Protein AF-A0A8I2FYC9-F1 (afdb_monomer)

Structure (mmCIF, N/CA/C/O backbone):
data_AF-A0A8I2FYC9-F1
#
_entry.id   AF-A0A8I2FYC9-F1
#
loop_
_atom_site.group_PDB
_atom_site.id
_atom_site.type_symbol
_atom_site.label_atom_id
_atom_site.label_alt_id
_atom_site.label_comp_id
_atom_site.label_asym_id
_atom_site.label_entity_id
_atom_site.label_seq_id
_atom_site.pdbx_PDB_ins_code
_atom_site.Cartn_x
_atom_site.Cartn_y
_atom_site.Cartn_z
_atom_site.occupancy
_atom_site.B_iso_or_equiv
_atom_site.auth_seq_id
_atom_site.auth_comp_id
_atom_site.auth_asym_id
_atom_site.auth_atom_id
_atom_site.pdbx_PDB_model_num
ATOM 1 N N . MET A 1 1 ? 3.397 -16.755 -12.181 1.00 53.16 1 MET A N 1
ATOM 2 C CA . MET A 1 1 ? 4.796 -16.885 -11.722 1.00 53.16 1 MET A CA 1
ATOM 3 C C . MET A 1 1 ? 5.457 -17.919 -12.612 1.00 53.16 1 MET A C 1
ATOM 5 O O . MET A 1 1 ? 4.950 -19.026 -12.673 1.00 53.16 1 MET A O 1
ATOM 9 N N . ASN A 1 2 ? 6.504 -17.558 -13.350 1.00 61.66 2 ASN A N 1
ATOM 10 C CA . ASN A 1 2 ? 7.176 -18.469 -14.285 1.00 61.66 2 ASN A CA 1
ATOM 11 C C . ASN A 1 2 ? 8.218 -19.320 -13.543 1.00 61.66 2 ASN A C 1
ATOM 13 O O . ASN A 1 2 ? 9.393 -19.040 -13.735 1.00 61.66 2 ASN A O 1
ATOM 17 N N . ASP A 1 3 ? 7.817 -20.225 -12.635 1.00 79.69 3 ASP A N 1
ATOM 18 C CA . ASP A 1 3 ? 8.642 -21.224 -11.897 1.00 79.69 3 ASP A CA 1
ATOM 19 C C . ASP A 1 3 ? 10.054 -20.796 -11.424 1.00 79.69 3 ASP A C 1
ATOM 21 O O . ASP A 1 3 ? 10.926 -21.612 -11.125 1.00 79.69 3 ASP A O 1
ATOM 25 N N . ARG A 1 4 ? 10.308 -19.490 -11.340 1.00 84.69 4 ARG A N 1
ATOM 26 C CA . ARG A 1 4 ? 11.622 -18.917 -11.090 1.00 84.69 4 ARG A CA 1
ATOM 27 C C . ARG A 1 4 ? 11.822 -18.840 -9.580 1.00 84.69 4 ARG A C 1
ATOM 29 O O . ARG A 1 4 ? 10.954 -18.301 -8.891 1.00 84.69 4 ARG A O 1
ATOM 36 N N . PRO A 1 5 ? 12.970 -19.298 -9.052 1.00 89.75 5 PRO A N 1
ATOM 37 C CA . PRO A 1 5 ? 13.298 -19.119 -7.645 1.00 89.75 5 PRO A CA 1
ATOM 38 C C . PRO A 1 5 ? 13.231 -17.643 -7.229 1.00 89.75 5 PRO A C 1
ATOM 40 O O . PRO A 1 5 ? 13.804 -16.786 -7.903 1.00 89.75 5 PRO A O 1
ATOM 43 N N . VAL A 1 6 ? 12.608 -17.355 -6.078 1.00 89.25 6 VAL A N 1
ATOM 44 C CA . VAL A 1 6 ? 12.464 -15.991 -5.524 1.00 89.25 6 VAL A CA 1
ATOM 45 C C . VAL A 1 6 ? 13.779 -15.192 -5.507 1.00 89.25 6 VAL A C 1
ATOM 47 O O . VAL A 1 6 ? 13.740 -14.008 -5.848 1.00 89.25 6 VAL A O 1
ATOM 50 N N . PRO A 1 7 ? 14.958 -15.770 -5.188 1.00 92.06 7 PRO A N 1
ATOM 51 C CA . PRO A 1 7 ? 16.224 -15.033 -5.238 1.00 92.06 7 PRO A CA 1
ATOM 52 C C . PRO A 1 7 ? 16.562 -14.430 -6.609 1.00 92.06 7 PRO A C 1
ATOM 54 O O . PRO A 1 7 ? 17.228 -13.395 -6.663 1.00 92.06 7 PRO A O 1
ATOM 57 N N . LEU A 1 8 ? 16.075 -15.028 -7.699 1.00 94.50 8 LEU A N 1
ATOM 58 C CA . LEU A 1 8 ? 16.301 -14.584 -9.078 1.00 94.50 8 LEU A CA 1
ATOM 59 C C . LEU A 1 8 ? 15.214 -13.627 -9.591 1.00 94.50 8 LEU A C 1
ATOM 61 O O . LEU A 1 8 ? 15.304 -13.141 -10.717 1.00 94.50 8 LEU A 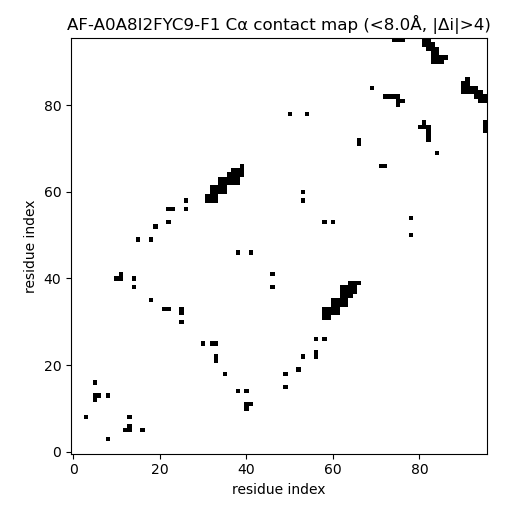O 1
ATOM 65 N N . CYS A 1 9 ? 14.178 -13.364 -8.796 1.00 92.88 9 CYS A N 1
ATOM 66 C CA . CYS A 1 9 ? 13.131 -12.416 -9.147 1.00 92.88 9 CYS A CA 1
ATOM 67 C C . CYS A 1 9 ? 13.608 -10.960 -9.003 1.00 92.88 9 CYS A C 1
ATOM 69 O O . CYS A 1 9 ? 14.530 -10.644 -8.237 1.00 92.88 9 CYS A O 1
ATOM 71 N N . SER A 1 10 ? 12.950 -10.065 -9.736 1.00 93.12 10 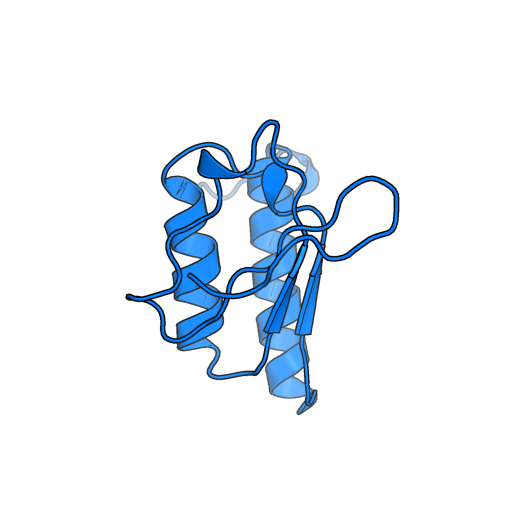SER A N 1
ATOM 72 C CA . SER A 1 10 ? 13.108 -8.617 -9.605 1.00 93.12 10 SER A CA 1
ATOM 73 C C . SER A 1 10 ? 12.728 -8.135 -8.202 1.00 93.12 10 SER A C 1
ATOM 75 O O . SER A 1 10 ? 12.106 -8.848 -7.410 1.00 93.12 10 SER A O 1
ATOM 77 N N . ALA A 1 11 ? 13.099 -6.898 -7.880 1.00 94.31 11 ALA A N 1
ATOM 78 C CA . ALA A 1 11 ? 12.795 -6.310 -6.582 1.00 94.31 11 ALA A CA 1
ATOM 79 C C . ALA A 1 11 ? 11.270 -6.180 -6.349 1.00 94.31 11 ALA A C 1
ATOM 81 O O . ALA A 1 11 ? 10.794 -6.539 -5.273 1.00 94.31 11 ALA A O 1
ATOM 82 N N . SER A 1 12 ? 10.507 -5.784 -7.381 1.00 93.56 12 SER A N 1
ATOM 83 C CA . SER A 1 12 ? 9.032 -5.743 -7.356 1.00 93.56 12 SER A CA 1
ATOM 84 C C . SER A 1 12 ? 8.431 -7.133 -7.114 1.00 93.56 12 SER A C 1
ATOM 86 O O . SER A 1 12 ? 7.626 -7.309 -6.203 1.00 93.56 12 SER A O 1
ATOM 88 N N . GLU A 1 13 ? 8.873 -8.159 -7.846 1.00 92.62 13 GLU A N 1
ATOM 89 C CA . GLU A 1 13 ? 8.371 -9.531 -7.665 1.00 92.62 13 GLU A CA 1
ATOM 90 C C . GLU A 1 13 ? 8.691 -10.090 -6.269 1.00 92.62 13 GLU A C 1
ATOM 92 O O . GLU A 1 13 ? 7.839 -10.717 -5.638 1.00 92.62 13 GLU A O 1
ATOM 97 N N . LYS A 1 14 ? 9.905 -9.845 -5.755 1.00 94.62 14 LYS A N 1
ATOM 98 C CA . LYS A 1 14 ? 10.295 -10.232 -4.388 1.00 94.62 14 LYS A CA 1
ATOM 99 C C . LYS A 1 14 ? 9.418 -9.549 -3.345 1.00 94.62 14 LYS A C 1
ATOM 101 O O . LYS A 1 14 ? 9.006 -10.191 -2.380 1.00 94.62 14 LYS A O 1
ATOM 106 N N . PHE A 1 15 ? 9.128 -8.265 -3.535 1.00 95.44 15 PHE A N 1
ATOM 107 C CA . PHE A 1 15 ? 8.223 -7.526 -2.667 1.00 95.44 15 PHE A CA 1
ATOM 108 C C . PHE A 1 15 ? 6.807 -8.103 -2.706 1.00 95.44 15 PHE A C 1
ATOM 110 O O . PHE A 1 15 ? 6.241 -8.382 -1.654 1.00 95.44 15 PHE A O 1
ATOM 117 N N . GLN A 1 16 ? 6.256 -8.351 -3.896 1.00 93.31 16 GLN A N 1
ATOM 118 C CA . GLN A 1 16 ? 4.917 -8.925 -4.042 1.00 93.31 16 GLN A CA 1
ATOM 119 C C . GLN A 1 16 ? 4.823 -10.306 -3.376 1.00 93.31 16 GLN A C 1
ATOM 121 O O . GLN A 1 16 ? 3.872 -10.566 -2.642 1.00 93.31 16 GLN A O 1
ATOM 126 N N . ALA A 1 17 ? 5.837 -11.162 -3.546 1.00 93.25 17 ALA A N 1
ATOM 127 C CA . ALA A 1 17 ? 5.905 -12.454 -2.863 1.00 93.25 17 ALA A CA 1
ATOM 128 C C . ALA A 1 17 ? 5.905 -12.297 -1.330 1.00 93.25 17 ALA A C 1
ATOM 130 O O . ALA A 1 17 ? 5.159 -12.989 -0.638 1.00 93.25 17 ALA A O 1
ATOM 131 N N . ARG A 1 18 ? 6.693 -11.354 -0.794 1.00 95.25 18 ARG A N 1
ATOM 132 C CA . ARG A 1 18 ? 6.707 -11.042 0.645 1.00 95.25 18 ARG A CA 1
ATOM 133 C C . ARG A 1 18 ? 5.362 -10.515 1.140 1.00 95.25 18 ARG A C 1
ATOM 135 O O . ARG A 1 18 ? 4.897 -10.980 2.172 1.00 95.25 18 ARG A O 1
ATOM 142 N N . ALA A 1 19 ? 4.734 -9.591 0.415 1.00 95.25 19 ALA A N 1
ATOM 143 C CA . ALA A 1 19 ? 3.441 -9.021 0.784 1.00 95.25 19 ALA A CA 1
ATOM 144 C C . ALA A 1 19 ? 2.345 -10.098 0.836 1.00 95.25 19 ALA A C 1
ATOM 146 O O . ALA A 1 19 ? 1.576 -10.148 1.791 1.00 95.25 19 ALA A O 1
ATOM 147 N N . VAL A 1 20 ? 2.315 -11.013 -0.141 1.00 94.38 20 VAL A N 1
ATOM 148 C CA . VAL A 1 20 ? 1.379 -12.150 -0.144 1.00 94.38 20 VAL A CA 1
ATOM 149 C C . VAL A 1 20 ? 1.613 -13.067 1.056 1.00 94.38 20 VAL A C 1
ATOM 151 O O . VAL A 1 20 ? 0.653 -13.430 1.734 1.00 94.38 20 VAL A O 1
ATOM 154 N N . LEU A 1 21 ? 2.869 -13.413 1.354 1.00 95.12 21 LEU A N 1
ATOM 155 C CA . LEU A 1 21 ? 3.198 -14.226 2.528 1.00 95.12 21 LEU A CA 1
ATOM 156 C C . LEU A 1 21 ? 2.787 -13.532 3.828 1.00 95.12 21 LEU A C 1
ATOM 158 O O . LEU A 1 21 ? 2.214 -14.170 4.703 1.00 95.12 21 LEU A O 1
ATOM 162 N N . GLN A 1 22 ? 3.035 -12.229 3.942 1.00 96.25 22 GLN A N 1
ATOM 163 C CA . GLN A 1 22 ? 2.673 -11.452 5.120 1.00 96.25 22 GLN A CA 1
ATOM 164 C C . GLN A 1 22 ? 1.155 -11.412 5.339 1.00 96.25 22 GLN A C 1
ATOM 166 O O . GLN A 1 22 ? 0.704 -11.587 6.467 1.00 96.25 22 GLN A O 1
ATOM 171 N N . LEU A 1 23 ? 0.367 -11.241 4.273 1.00 95.94 23 LEU A N 1
ATOM 172 C CA . LEU A 1 23 ? -1.096 -11.310 4.342 1.00 95.94 23 LEU A CA 1
ATOM 173 C C . LEU A 1 23 ? -1.579 -12.710 4.747 1.00 95.94 23 LEU A C 1
ATOM 175 O O . LEU A 1 23 ? -2.461 -12.837 5.592 1.00 95.94 23 LEU A O 1
ATOM 179 N N . ALA A 1 24 ? -0.995 -13.764 4.172 1.00 95.00 24 ALA A N 1
ATOM 180 C CA . ALA A 1 24 ? -1.370 -15.141 4.483 1.00 95.00 24 ALA A CA 1
ATOM 181 C C . ALA A 1 24 ? -1.065 -15.505 5.944 1.00 95.00 24 ALA A C 1
ATOM 183 O O . ALA A 1 24 ? -1.948 -15.988 6.651 1.00 95.00 24 ALA A O 1
ATOM 184 N N . LEU A 1 25 ? 0.157 -15.228 6.408 1.00 96.00 25 LEU A N 1
ATOM 185 C CA . LEU A 1 25 ? 0.572 -15.468 7.792 1.00 96.00 25 LEU A CA 1
ATOM 186 C C . LEU A 1 25 ? -0.255 -14.630 8.766 1.00 96.00 25 LE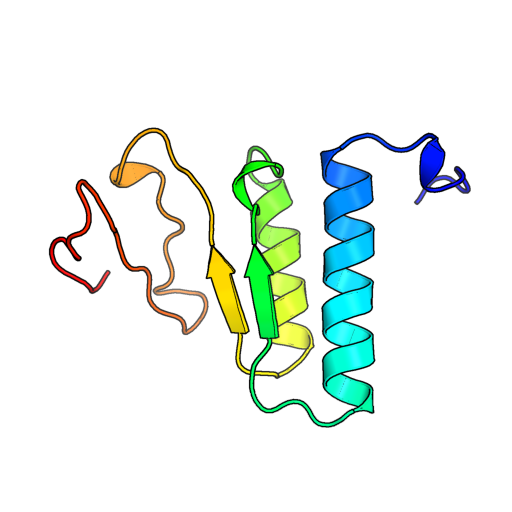U A C 1
ATOM 188 O O . LEU A 1 25 ? -0.793 -15.162 9.730 1.00 96.00 25 LEU A O 1
ATOM 192 N N . GLY A 1 26 ? -0.446 -13.348 8.453 1.00 95.44 26 GLY A N 1
ATOM 193 C CA . GLY A 1 26 ? -1.282 -12.440 9.226 1.00 95.44 26 GLY A CA 1
ATOM 194 C C . GLY A 1 26 ? -2.699 -12.958 9.445 1.00 95.44 26 GLY A C 1
ATOM 195 O O . GLY A 1 26 ? -3.234 -12.844 10.547 1.00 95.44 26 GLY A O 1
ATOM 196 N N . LYS A 1 27 ? -3.289 -13.571 8.417 1.00 93.12 27 LYS A N 1
ATOM 197 C CA . LYS A 1 27 ? -4.609 -14.193 8.503 1.00 93.12 27 LYS A CA 1
ATOM 198 C C . LYS A 1 27 ? -4.596 -15.470 9.339 1.00 93.12 27 LYS A C 1
ATOM 200 O O . LYS A 1 27 ? -5.495 -15.669 10.150 1.00 93.12 27 LYS A O 1
ATOM 205 N N . MET A 1 28 ? -3.590 -16.327 9.155 1.00 94.88 28 MET A N 1
ATOM 206 C CA . MET A 1 28 ? -3.442 -17.578 9.911 1.00 94.88 28 MET A CA 1
ATOM 207 C C . MET A 1 28 ? -3.242 -17.333 11.410 1.00 94.88 28 MET A C 1
ATOM 209 O O . MET A 1 28 ? -3.777 -18.075 12.227 1.00 94.88 28 MET A O 1
ATOM 213 N N . GLU A 1 29 ? -2.496 -16.290 11.763 1.00 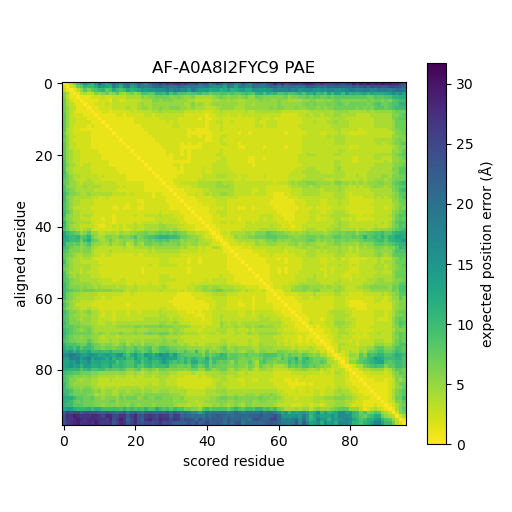96.06 29 GLU A N 1
ATOM 214 C CA . GLU A 1 29 ? -2.209 -15.917 13.151 1.00 96.06 29 GLU A CA 1
ATOM 215 C C . GLU A 1 29 ? -3.311 -15.055 13.785 1.00 96.06 29 GLU A C 1
ATOM 217 O O . GLU A 1 29 ? -3.261 -14.769 14.979 1.00 96.06 29 GLU A O 1
ATOM 222 N N . GLY A 1 30 ? -4.314 -14.630 13.009 1.00 94.38 30 GLY A N 1
ATOM 223 C CA . GLY A 1 30 ? -5.374 -13.747 13.496 1.00 94.38 30 GLY A CA 1
ATOM 224 C C . GLY A 1 30 ? -4.867 -12.351 13.871 1.00 94.38 30 GLY A C 1
ATOM 225 O O . GLY A 1 30 ? -5.388 -11.730 14.799 1.00 94.38 30 GLY A O 1
ATOM 226 N N . ALA A 1 31 ? -3.842 -11.850 13.177 1.00 95.69 31 ALA A N 1
ATOM 227 C CA . ALA A 1 31 ? -3.307 -10.520 13.429 1.00 95.69 31 ALA A CA 1
ATOM 228 C C . ALA A 1 31 ? -4.391 -9.448 13.220 1.00 95.69 31 ALA A C 1
ATOM 230 O O . ALA A 1 31 ? -5.161 -9.472 12.262 1.00 95.69 31 ALA A O 1
ATOM 231 N N . GLN A 1 32 ? -4.438 -8.454 14.102 1.00 95.81 32 GLN A N 1
ATOM 232 C CA . GLN A 1 32 ? -5.459 -7.403 14.021 1.00 95.81 32 GLN A CA 1
ATOM 233 C C . GLN A 1 32 ? -5.150 -6.348 12.949 1.00 95.81 32 GLN A C 1
ATOM 235 O O . GLN A 1 32 ? -6.038 -5.602 12.542 1.00 95.81 32 GLN A O 1
ATOM 240 N N . LEU A 1 33 ? -3.892 -6.271 12.506 1.00 95.88 33 LEU A N 1
ATOM 241 C CA . LEU A 1 33 ? -3.405 -5.263 11.574 1.00 95.88 33 LEU A CA 1
ATOM 242 C C . LEU A 1 33 ? -2.168 -5.772 10.830 1.00 95.88 33 LEU A 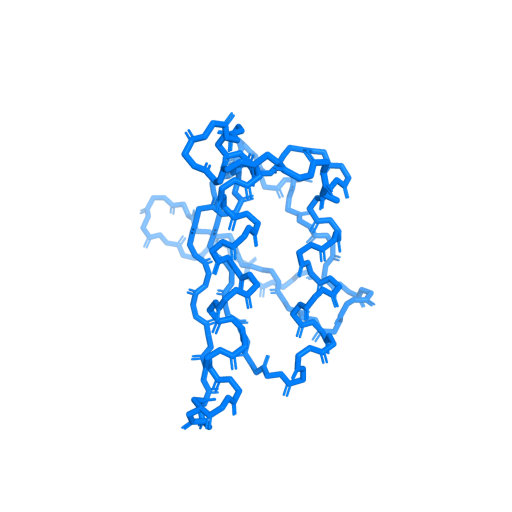C 1
ATOM 244 O O . LEU A 1 33 ? -1.276 -6.352 11.448 1.00 95.88 33 LEU A O 1
ATOM 248 N N . ILE A 1 34 ? -2.082 -5.486 9.531 1.00 96.44 34 ILE A N 1
ATOM 249 C CA . ILE A 1 34 ? -0.900 -5.766 8.707 1.00 96.44 34 ILE A CA 1
ATOM 250 C C . ILE A 1 34 ? -0.230 -4.468 8.263 1.00 96.44 34 ILE A C 1
ATOM 252 O O . ILE A 1 34 ? -0.875 -3.572 7.727 1.00 96.44 34 ILE A O 1
ATOM 256 N N . LEU A 1 35 ? 1.084 -4.375 8.470 1.00 96.44 35 LEU A N 1
ATOM 257 C CA . LEU A 1 35 ? 1.900 -3.240 8.037 1.00 96.44 35 LEU A CA 1
ATOM 258 C C . LEU A 1 35 ? 2.721 -3.639 6.812 1.00 96.44 35 LEU A C 1
ATOM 260 O O . LEU A 1 35 ? 3.631 -4.457 6.927 1.00 96.44 35 LEU A O 1
ATOM 264 N N . ILE A 1 36 ? 2.417 -3.067 5.651 1.00 96.19 36 ILE A N 1
ATOM 265 C CA . ILE A 1 36 ? 3.159 -3.317 4.411 1.00 96.19 36 ILE A CA 1
ATOM 266 C C . ILE A 1 36 ? 3.987 -2.078 4.098 1.00 96.19 36 ILE A C 1
ATOM 268 O O . ILE A 1 36 ? 3.434 -1.036 3.758 1.00 96.19 36 ILE A O 1
ATOM 272 N N . ASP A 1 37 ? 5.306 -2.191 4.208 1.00 95.81 37 ASP A N 1
ATOM 273 C CA . ASP A 1 37 ? 6.235 -1.076 4.011 1.00 95.81 37 ASP A CA 1
ATOM 274 C C . ASP A 1 37 ? 7.050 -1.214 2.722 1.00 95.81 37 ASP A C 1
ATOM 276 O O . ASP A 1 37 ? 7.486 -2.312 2.378 1.00 95.81 37 ASP A O 1
ATOM 280 N N . GLY A 1 38 ? 7.264 -0.094 2.029 1.00 95.06 38 GLY A N 1
ATOM 281 C CA . GLY A 1 38 ? 8.024 -0.014 0.780 1.00 95.06 38 GLY A CA 1
ATOM 282 C C . GLY A 1 38 ? 7.217 -0.332 -0.480 1.00 95.06 38 GLY A C 1
ATOM 283 O O . GLY A 1 38 ? 7.771 -0.844 -1.453 1.00 95.06 38 GLY A O 1
ATOM 284 N N . ALA A 1 39 ? 5.908 -0.059 -0.499 1.00 94.81 39 ALA A N 1
ATOM 285 C CA . ALA A 1 39 ? 5.063 -0.361 -1.660 1.00 94.81 39 ALA A CA 1
ATOM 286 C C . ALA A 1 39 ? 5.348 0.515 -2.902 1.00 94.81 39 ALA A C 1
ATOM 288 O O . ALA A 1 39 ? 4.833 0.232 -3.986 1.00 94.81 39 ALA A O 1
ATOM 289 N N . ASP A 1 40 ? 6.195 1.541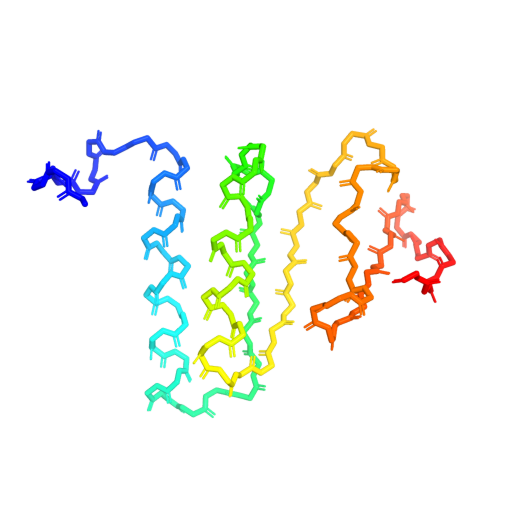 -2.784 1.00 93.56 40 ASP A N 1
ATOM 290 C CA . ASP A 1 40 ? 6.718 2.329 -3.908 1.00 93.56 40 ASP A CA 1
ATOM 291 C C . ASP A 1 40 ? 7.626 1.534 -4.853 1.00 93.56 40 ASP A C 1
ATOM 293 O O . ASP A 1 40 ? 7.779 1.916 -6.013 1.00 93.56 40 ASP A O 1
ATOM 297 N N . ILE A 1 41 ? 8.133 0.381 -4.409 1.00 95.06 41 ILE A N 1
ATOM 298 C CA . ILE A 1 41 ? 8.871 -0.562 -5.257 1.00 95.06 41 ILE A CA 1
ATOM 299 C C . ILE A 1 41 ? 8.027 -1.111 -6.417 1.00 95.06 41 ILE A C 1
ATOM 301 O O . ILE A 1 41 ? 8.579 -1.556 -7.425 1.00 95.06 41 ILE A O 1
ATOM 305 N N . ILE A 1 42 ? 6.694 -1.082 -6.282 1.00 91.50 42 ILE A N 1
ATOM 306 C CA . ILE A 1 42 ? 5.764 -1.409 -7.360 1.00 91.50 42 ILE A CA 1
ATOM 307 C C . ILE A 1 42 ? 5.457 -0.132 -8.145 1.00 91.50 42 ILE A C 1
ATOM 309 O O . ILE A 1 42 ? 4.879 0.836 -7.625 1.00 91.50 42 ILE A O 1
ATOM 313 N N . VAL A 1 43 ? 5.810 -0.159 -9.428 1.00 85.50 43 VAL A N 1
ATOM 314 C CA . VAL A 1 43 ? 5.658 0.965 -10.353 1.00 85.50 43 VAL A CA 1
ATOM 315 C C . VAL A 1 43 ? 4.443 0.749 -11.257 1.00 85.50 43 VAL A C 1
ATOM 317 O O . VAL A 1 43 ? 4.215 -0.345 -11.762 1.00 85.50 43 VAL A O 1
ATOM 320 N N . GLY A 1 44 ? 3.675 1.816 -11.486 1.00 82.44 44 GLY A N 1
ATOM 321 C CA . GLY A 1 44 ? 2.528 1.804 -12.396 1.00 82.44 44 GLY A CA 1
ATOM 322 C C . GLY A 1 44 ? 1.316 1.035 -11.862 1.00 82.44 44 GLY A C 1
ATOM 323 O O . GLY A 1 44 ? 1.111 0.912 -10.652 1.00 82.44 44 GLY A O 1
ATOM 324 N N . ASP A 1 45 ? 0.504 0.526 -12.788 1.00 78.38 45 ASP A N 1
ATOM 325 C CA . 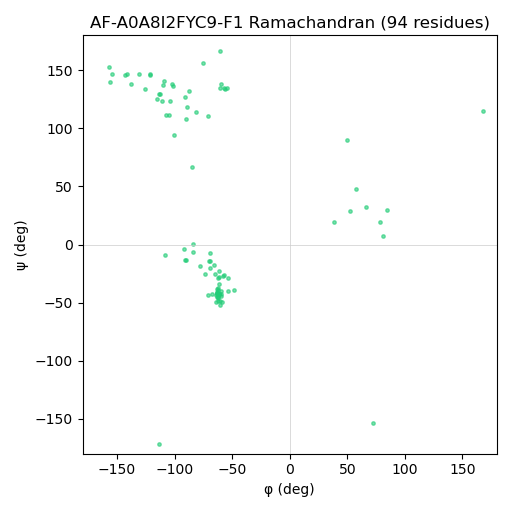ASP A 1 45 ? -0.797 -0.090 -12.494 1.00 78.38 45 ASP A CA 1
ATOM 326 C C . ASP A 1 45 ? -0.697 -1.431 -11.754 1.00 78.38 45 ASP A C 1
ATOM 328 O O . ASP A 1 45 ? -1.678 -1.882 -11.159 1.00 78.38 45 ASP A O 1
ATOM 332 N N . GLU A 1 46 ? 0.488 -2.050 -11.711 1.00 81.25 46 GLU A N 1
ATOM 333 C CA . GLU A 1 46 ? 0.742 -3.279 -10.946 1.00 81.25 46 GLU A CA 1
ATOM 334 C C . GLU A 1 46 ? 0.426 -3.110 -9.452 1.00 81.25 46 GLU A C 1
ATOM 336 O O . GLU A 1 46 ? 0.042 -4.066 -8.773 1.00 81.25 46 GLU A O 1
ATOM 341 N N . ARG A 1 47 ? 0.497 -1.875 -8.936 1.00 87.56 47 ARG A N 1
ATOM 342 C CA . ARG A 1 47 ? 0.159 -1.558 -7.543 1.00 87.56 47 ARG A CA 1
ATOM 343 C C . ARG A 1 47 ? -1.302 -1.869 -7.211 1.00 87.56 47 ARG A C 1
ATOM 345 O O . ARG A 1 47 ? -1.610 -2.221 -6.073 1.00 87.56 47 ARG A O 1
ATOM 352 N N . ASN A 1 48 ? -2.197 -1.825 -8.198 1.00 87.44 48 ASN A N 1
ATOM 353 C CA . ASN A 1 48 ? -3.601 -2.200 -8.015 1.00 87.44 48 ASN A CA 1
ATOM 354 C C . ASN A 1 48 ? -3.753 -3.673 -7.606 1.00 87.44 48 ASN A C 1
ATOM 356 O O . ASN A 1 48 ? -4.687 -4.021 -6.879 1.00 87.44 48 ASN A O 1
ATOM 360 N N . GLY A 1 49 ? -2.815 -4.535 -8.018 1.00 89.12 49 GLY A N 1
ATOM 361 C CA . GLY A 1 49 ? -2.760 -5.933 -7.599 1.00 89.12 49 GLY A CA 1
ATOM 362 C C . GLY A 1 49 ? -2.525 -6.083 -6.094 1.00 89.12 49 GLY A C 1
ATOM 363 O O . GLY A 1 49 ? -3.226 -6.864 -5.450 1.00 89.12 49 GLY A O 1
ATOM 364 N N . LEU A 1 50 ? -1.622 -5.279 -5.517 1.00 91.25 50 LEU A N 1
ATOM 365 C CA . LEU A 1 50 ? -1.362 -5.259 -4.072 1.00 91.25 50 LEU A CA 1
ATOM 366 C C . LEU A 1 50 ? -2.623 -4.874 -3.289 1.00 91.25 50 LEU A C 1
ATOM 368 O O . LEU A 1 50 ? -3.036 -5.605 -2.392 1.00 91.25 50 LEU A O 1
ATOM 372 N N . PHE A 1 51 ? -3.266 -3.761 -3.651 1.00 90.31 51 PHE A N 1
ATOM 373 C CA . PHE A 1 51 ? -4.488 -3.319 -2.971 1.00 90.31 51 PHE A CA 1
ATOM 374 C C . PHE A 1 51 ? -5.627 -4.331 -3.113 1.00 90.31 51 PHE A C 1
ATOM 376 O O . PHE A 1 51 ? -6.329 -4.612 -2.146 1.00 90.31 51 PHE A O 1
ATOM 383 N N . SER A 1 52 ? -5.765 -4.950 -4.287 1.00 89.50 52 SER A N 1
ATOM 384 C CA . SER A 1 52 ? -6.741 -6.023 -4.502 1.00 89.50 52 SER A CA 1
ATOM 385 C C . SER A 1 52 ? -6.469 -7.244 -3.617 1.00 89.50 52 SER A C 1
ATOM 387 O O . SER A 1 52 ? -7.412 -7.878 -3.147 1.00 89.50 52 SER A O 1
ATOM 389 N N . ALA A 1 53 ? -5.200 -7.594 -3.387 1.00 91.50 53 ALA A N 1
ATOM 390 C CA . ALA A 1 53 ? -4.825 -8.689 -2.495 1.00 91.50 53 ALA A CA 1
ATOM 391 C C . ALA A 1 53 ? -5.155 -8.367 -1.031 1.00 91.50 53 ALA A C 1
ATOM 393 O O . ALA A 1 53 ? -5.727 -9.211 -0.347 1.00 91.50 53 ALA A O 1
ATOM 394 N N . ILE A 1 54 ? -4.872 -7.140 -0.582 1.00 92.06 54 ILE A N 1
ATOM 395 C CA . ILE A 1 54 ? -5.219 -6.660 0.765 1.00 92.06 54 ILE A CA 1
ATOM 396 C C . ILE A 1 54 ? -6.734 -6.729 0.987 1.00 92.06 54 ILE A C 1
ATOM 398 O O . ILE A 1 54 ? -7.182 -7.312 1.970 1.00 92.06 54 ILE A O 1
ATOM 402 N N . LEU A 1 55 ? -7.531 -6.207 0.047 1.00 89.56 55 LEU A N 1
ATOM 403 C CA . LEU A 1 55 ? -8.992 -6.251 0.149 1.00 89.56 55 LEU A CA 1
ATOM 404 C C . LEU A 1 55 ? -9.534 -7.682 0.229 1.00 89.56 55 LEU A C 1
ATOM 406 O O . LEU A 1 55 ? -10.445 -7.955 1.001 1.00 89.56 55 LEU A O 1
ATOM 410 N N . ARG A 1 56 ? -8.967 -8.610 -0.548 1.00 90.12 56 ARG A N 1
ATOM 411 C CA . ARG A 1 56 ? -9.373 -10.025 -0.530 1.00 90.12 56 ARG A CA 1
ATOM 412 C C . ARG A 1 56 ? -8.909 -10.777 0.714 1.00 90.12 56 ARG A C 1
ATOM 414 O O . ARG A 1 56 ? -9.513 -11.792 1.059 1.00 90.12 56 ARG A O 1
ATOM 421 N N . ALA A 1 57 ? -7.835 -10.327 1.360 1.00 90.12 57 ALA A N 1
ATOM 422 C CA . ALA A 1 57 ? -7.392 -10.904 2.623 1.00 90.12 57 ALA A CA 1
ATOM 423 C C . ALA A 1 57 ? -8.428 -10.675 3.737 1.00 90.12 57 ALA A C 1
ATOM 425 O O . ALA A 1 57 ? -8.523 -11.522 4.629 1.00 90.12 57 ALA A O 1
ATOM 426 N N . ASP A 1 58 ? -9.242 -9.616 3.606 1.00 88.50 58 ASP A N 1
ATOM 427 C CA . ASP A 1 58 ? -10.268 -9.182 4.562 1.00 88.50 58 ASP A CA 1
ATOM 428 C C . ASP A 1 58 ? -9.671 -8.906 5.949 1.00 88.50 58 ASP A C 1
ATOM 430 O O . ASP A 1 58 ? -10.117 -9.407 6.977 1.00 88.50 58 ASP A O 1
ATOM 434 N N . GLN A 1 59 ? -8.571 -8.151 5.955 1.00 88.81 59 GLN A N 1
ATOM 435 C CA . GLN A 1 59 ? -7.821 -7.821 7.158 1.00 88.81 59 GLN A CA 1
ATOM 436 C C . GLN A 1 59 ? -7.412 -6.344 7.125 1.00 88.81 59 GLN A C 1
ATOM 438 O O . GLN A 1 59 ? -6.981 -5.862 6.072 1.00 88.81 59 GLN A O 1
ATOM 443 N N . PRO A 1 60 ? -7.512 -5.609 8.250 1.00 92.69 60 PRO A N 1
ATOM 444 C CA . PRO A 1 60 ? -7.032 -4.237 8.315 1.00 92.69 60 PRO A CA 1
ATOM 445 C C . PRO A 1 60 ? -5.551 -4.157 7.935 1.00 92.69 60 PRO A C 1
ATOM 447 O O . PRO A 1 60 ? -4.732 -4.941 8.422 1.00 92.69 60 PRO A O 1
ATOM 450 N N . ALA A 1 61 ? -5.194 -3.192 7.088 1.00 94.50 61 ALA A N 1
ATOM 451 C CA . ALA A 1 61 ? -3.813 -2.983 6.676 1.00 94.50 61 ALA A CA 1
ATOM 452 C C . ALA A 1 61 ? -3.459 -1.498 6.563 1.00 94.50 61 ALA A C 1
ATOM 454 O O . ALA A 1 61 ? -4.283 -0.678 6.155 1.00 94.50 61 ALA A O 1
ATOM 455 N N . ILE A 1 62 ? -2.206 -1.172 6.879 1.00 95.38 62 ILE A N 1
ATOM 456 C CA . ILE A 1 62 ? -1.580 0.115 6.572 1.00 95.38 62 ILE A CA 1
ATOM 457 C C . ILE A 1 62 ? -0.472 -0.146 5.561 1.00 95.38 62 ILE A C 1
ATOM 459 O O . ILE A 1 62 ? 0.375 -1.018 5.760 1.00 95.38 62 ILE A O 1
ATOM 463 N N . VAL A 1 63 ? -0.489 0.623 4.476 1.00 94.38 63 VAL A N 1
ATOM 464 C CA . VAL A 1 63 ? 0.523 0.556 3.425 1.00 94.38 63 VAL A CA 1
ATOM 465 C C . VAL A 1 63 ? 1.350 1.831 3.459 1.00 94.38 63 VAL A C 1
ATOM 467 O O . VAL A 1 63 ? 0.804 2.926 3.324 1.00 94.38 63 VAL A O 1
ATOM 470 N N . PHE A 1 64 ? 2.660 1.681 3.600 1.00 95.38 64 PHE A N 1
ATOM 471 C CA . PHE A 1 64 ? 3.621 2.771 3.520 1.00 95.38 64 PHE A CA 1
ATOM 472 C C . PHE A 1 64 ? 4.302 2.752 2.153 1.00 95.38 64 PHE A C 1
ATOM 474 O O . PHE A 1 64 ? 4.663 1.697 1.622 1.00 95.38 64 PHE A O 1
ATOM 481 N N . MET A 1 65 ? 4.444 3.933 1.558 1.00 93.88 65 MET A N 1
ATOM 482 C CA . MET A 1 65 ? 5.151 4.118 0.297 1.00 93.88 65 MET A CA 1
ATOM 483 C C . MET A 1 65 ? 5.691 5.535 0.186 1.00 93.88 65 MET A C 1
ATOM 485 O O . MET A 1 65 ? 5.050 6.487 0.634 1.00 93.88 65 MET A O 1
ATOM 489 N N . SER A 1 66 ? 6.836 5.669 -0.473 1.00 93.12 66 SER A N 1
ATOM 490 C CA . SER A 1 66 ? 7.380 6.969 -0.857 1.00 93.12 66 SER A CA 1
ATOM 491 C C . SER A 1 66 ? 6.884 7.365 -2.243 1.00 93.12 66 SER A C 1
ATOM 493 O O . SER A 1 66 ? 7.024 6.617 -3.206 1.00 93.12 66 SER A O 1
ATOM 495 N N . LEU A 1 67 ? 6.312 8.557 -2.376 1.00 91.56 67 LEU A N 1
ATOM 496 C CA . LEU A 1 67 ? 5.891 9.083 -3.674 1.00 91.56 67 LEU A CA 1
ATOM 497 C C . LEU A 1 67 ? 6.606 10.405 -3.944 1.00 91.56 67 LEU A C 1
ATOM 499 O O . LEU A 1 67 ? 6.831 11.174 -3.013 1.00 91.56 67 LEU A O 1
ATOM 503 N N . PRO A 1 68 ? 6.944 10.711 -5.208 1.00 90.88 68 PRO A N 1
ATOM 504 C CA . PRO A 1 68 ? 7.652 11.947 -5.538 1.00 90.88 68 PRO A CA 1
ATOM 505 C C . PRO A 1 68 ? 6.783 13.199 -5.352 1.00 90.88 68 PRO A C 1
ATOM 507 O O . PRO A 1 68 ? 7.311 14.303 -5.270 1.00 90.88 68 PRO A O 1
ATOM 510 N N . ARG A 1 69 ? 5.454 13.040 -5.341 1.00 90.50 69 ARG A N 1
ATOM 511 C CA . ARG A 1 69 ? 4.478 14.125 -5.206 1.00 90.50 69 ARG A CA 1
ATOM 512 C C . ARG A 1 69 ? 3.146 13.599 -4.678 1.00 90.50 69 ARG A C 1
ATOM 514 O O . ARG A 1 69 ? 2.796 12.443 -4.934 1.00 90.50 69 ARG A O 1
ATOM 521 N N . ARG A 1 70 ? 2.390 14.458 -3.997 1.00 88.25 70 ARG A N 1
ATOM 522 C CA . ARG A 1 70 ? 1.107 14.127 -3.359 1.00 88.25 70 ARG A CA 1
ATOM 523 C C . ARG A 1 70 ? 0.046 13.660 -4.359 1.00 88.25 70 ARG A C 1
ATOM 525 O O . ARG A 1 70 ? -0.741 12.773 -4.060 1.00 88.25 70 ARG A O 1
ATOM 532 N N . GLU A 1 71 ? 0.045 14.199 -5.571 1.00 88.25 71 GLU A N 1
ATOM 533 C CA . GLU A 1 71 ? -0.938 13.882 -6.618 1.00 88.25 71 GLU A CA 1
ATOM 534 C C . GLU A 1 71 ? -0.771 12.460 -7.170 1.00 88.25 71 GLU A C 1
ATOM 536 O O . GLU A 1 71 ? -1.650 11.955 -7.860 1.00 88.25 71 GLU A O 1
ATOM 541 N N . ALA A 1 72 ? 0.361 11.808 -6.882 1.00 86.38 72 ALA A N 1
ATOM 542 C CA . ALA A 1 72 ? 0.593 10.408 -7.221 1.00 86.38 72 ALA A CA 1
ATOM 543 C C . ALA A 1 72 ? 0.005 9.436 -6.180 1.00 86.38 72 ALA A C 1
ATOM 545 O O . ALA A 1 72 ? 0.170 8.221 -6.324 1.00 86.38 72 ALA A O 1
ATOM 546 N N . MET A 1 73 ? -0.633 9.944 -5.117 1.00 86.62 73 MET A N 1
ATOM 547 C CA . MET A 1 73 ? -1.302 9.106 -4.127 1.00 86.62 73 MET A CA 1
ATOM 548 C C . MET A 1 73 ? -2.417 8.285 -4.787 1.00 86.62 73 MET A C 1
ATOM 550 O O . MET A 1 73 ? -3.205 8.832 -5.562 1.00 86.62 73 MET A O 1
ATOM 554 N N . PRO A 1 74 ? -2.520 6.980 -4.479 1.00 81.69 74 PRO A N 1
ATOM 555 C CA . PRO A 1 74 ? -3.632 6.166 -4.945 1.00 81.69 74 PRO A CA 1
ATOM 556 C C . PRO A 1 74 ? -4.972 6.760 -4.499 1.00 81.69 74 PRO A C 1
ATOM 558 O O . PRO A 1 74 ? -5.140 7.128 -3.336 1.00 81.69 74 PRO A O 1
ATOM 561 N N . ALA A 1 75 ? -5.938 6.827 -5.415 1.00 81.38 75 ALA A N 1
ATOM 562 C CA . ALA A 1 75 ? -7.297 7.234 -5.081 1.00 81.38 75 ALA A CA 1
ATOM 563 C C . ALA A 1 75 ? -7.975 6.130 -4.253 1.00 81.38 75 ALA A C 1
ATOM 565 O O . ALA A 1 75 ? -8.273 5.050 -4.767 1.00 81.38 75 ALA A O 1
ATOM 566 N N . MET A 1 76 ? -8.219 6.396 -2.968 1.00 80.44 76 M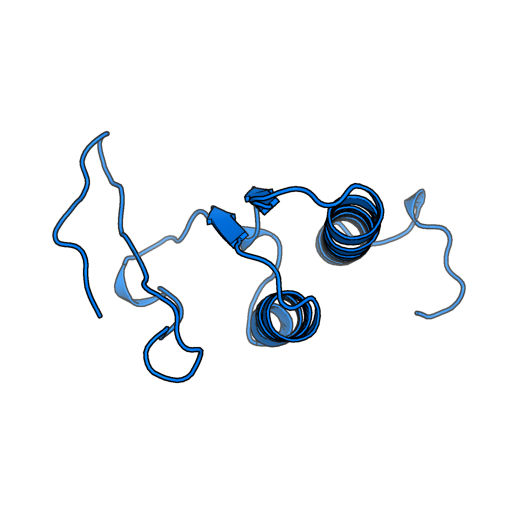ET A N 1
ATOM 567 C CA . MET A 1 76 ? -8.750 5.392 -2.033 1.00 80.44 76 MET A CA 1
ATOM 568 C C . MET A 1 76 ? -10.280 5.353 -1.972 1.00 80.44 76 MET A C 1
ATOM 570 O O . MET A 1 76 ? -10.851 4.367 -1.502 1.00 80.44 76 MET A O 1
ATOM 574 N N . ASN A 1 77 ? -10.947 6.371 -2.519 1.00 73.19 77 ASN A N 1
ATOM 575 C CA . ASN A 1 77 ? -12.404 6.511 -2.546 1.00 73.19 77 ASN A CA 1
ATOM 576 C C . ASN A 1 77 ? -13.157 5.305 -3.145 1.00 73.19 77 ASN A C 1
ATOM 578 O O . ASN A 1 77 ? -14.284 5.031 -2.745 1.00 73.19 77 ASN A O 1
ATOM 582 N N . LYS A 1 78 ? -12.546 4.563 -4.076 1.00 68.62 78 LYS A N 1
ATOM 583 C CA . LYS A 1 78 ? -13.138 3.365 -4.705 1.00 68.62 78 LYS A CA 1
ATOM 584 C C . LYS A 1 78 ? -12.814 2.053 -3.989 1.00 68.62 78 LYS A C 1
ATOM 586 O O . LYS A 1 78 ? -13.405 1.029 -4.308 1.00 68.62 78 LYS A O 1
ATOM 591 N N . ILE A 1 79 ? -11.852 2.077 -3.071 1.00 73.56 79 ILE A N 1
ATOM 592 C CA . ILE A 1 79 ? -11.229 0.890 -2.465 1.00 73.56 79 ILE A CA 1
ATOM 593 C C . ILE A 1 79 ? -11.684 0.741 -0.998 1.00 73.56 79 ILE A C 1
ATOM 595 O O . ILE A 1 79 ? -11.448 -0.286 -0.378 1.00 73.56 79 ILE A O 1
ATOM 599 N N . GLY A 1 80 ? -12.387 1.737 -0.442 1.00 77.62 80 GLY A N 1
ATOM 600 C CA . GLY A 1 80 ? -12.889 1.702 0.937 1.00 77.62 80 GLY A CA 1
ATOM 601 C C . GLY A 1 80 ? -11.822 2.013 1.990 1.00 77.62 80 GLY A C 1
ATOM 602 O O . GLY A 1 80 ? -11.999 1.681 3.158 1.00 77.62 80 GLY A O 1
ATOM 603 N N . GLY A 1 81 ? -10.715 2.643 1.585 1.00 84.50 81 GLY A N 1
ATOM 604 C CA . GLY A 1 81 ? -9.648 3.081 2.485 1.00 84.50 81 GLY A CA 1
ATOM 605 C C . GLY A 1 81 ? -9.521 4.601 2.557 1.00 84.50 81 GLY A C 1
ATOM 606 O O . GLY A 1 81 ? -10.326 5.342 1.998 1.00 84.50 81 GLY A O 1
ATOM 607 N N . ALA A 1 82 ? -8.465 5.062 3.221 1.00 88.31 82 ALA A N 1
ATOM 608 C CA . ALA A 1 82 ? -8.086 6.468 3.277 1.00 88.31 82 ALA A CA 1
ATOM 609 C C . ALA A 1 82 ? -6.598 6.615 2.959 1.00 88.31 82 ALA A C 1
ATOM 611 O O . ALA A 1 82 ? -5.797 5.740 3.292 1.00 88.31 82 ALA A O 1
ATOM 612 N N . ALA A 1 83 ? -6.238 7.724 2.319 1.00 89.62 83 ALA A N 1
ATOM 613 C CA . ALA A 1 83 ? -4.854 8.056 2.021 1.00 89.62 83 ALA A CA 1
ATOM 614 C C . ALA A 1 83 ? -4.394 9.245 2.876 1.00 89.62 83 ALA A C 1
ATOM 616 O O . ALA A 1 83 ? -5.111 10.239 3.025 1.00 89.62 83 ALA A O 1
ATOM 617 N N . TYR A 1 84 ? -3.179 9.149 3.411 1.00 91.31 84 TYR A N 1
ATOM 618 C CA . TYR A 1 84 ? -2.575 10.156 4.280 1.00 91.31 84 TYR A CA 1
ATOM 619 C C . TYR A 1 84 ? -1.217 10.566 3.712 1.00 91.31 84 TYR A C 1
ATOM 621 O O . TYR A 1 84 ? -0.432 9.708 3.313 1.00 91.31 84 TYR A O 1
ATOM 629 N N . TRP A 1 85 ? -0.954 11.873 3.662 1.00 92.81 85 TRP A N 1
ATOM 630 C CA . TRP A 1 85 ? 0.322 12.419 3.200 1.00 92.81 85 TRP A CA 1
ATOM 631 C C . TRP A 1 85 ? 1.150 12.886 4.389 1.00 92.81 85 TRP A C 1
ATOM 633 O O . TRP A 1 85 ? 0.686 13.725 5.164 1.00 92.81 85 TRP A O 1
ATOM 643 N N . ILE A 1 86 ? 2.363 12.353 4.515 1.00 92.88 86 ILE A N 1
ATOM 644 C CA . ILE A 1 86 ? 3.318 12.747 5.549 1.00 92.88 86 ILE A CA 1
ATOM 645 C C . ILE A 1 86 ? 4.522 13.382 4.860 1.00 92.88 86 ILE A C 1
ATOM 647 O O . ILE A 1 86 ? 5.146 12.761 4.003 1.00 92.88 86 ILE A O 1
ATOM 651 N N . GLU A 1 87 ? 4.870 14.601 5.257 1.00 92.62 87 GLU A N 1
ATOM 652 C CA . GLU A 1 87 ? 6.076 15.290 4.799 1.00 92.62 87 GLU A CA 1
ATOM 653 C C . GLU A 1 87 ? 6.685 16.105 5.939 1.00 92.62 87 GLU A C 1
ATOM 655 O O . GLU A 1 87 ? 5.974 16.609 6.800 1.00 92.62 87 GLU A O 1
ATOM 660 N N . LYS A 1 88 ? 8.020 16.208 5.975 1.00 92.69 88 LYS A N 1
ATOM 661 C CA . LYS A 1 88 ? 8.760 16.961 7.012 1.00 92.69 88 LYS A CA 1
ATOM 662 C C . LYS A 1 88 ? 8.391 16.578 8.459 1.00 92.69 88 LYS A C 1
ATOM 664 O O . LYS A 1 88 ? 8.518 17.393 9.363 1.00 92.69 88 LYS A O 1
ATOM 669 N N . GLY A 1 89 ? 7.972 15.330 8.677 1.00 91.19 89 GLY A N 1
ATOM 670 C CA . GLY A 1 89 ? 7.554 14.832 9.991 1.00 91.19 89 GLY A CA 1
ATOM 671 C C . GLY A 1 89 ? 6.121 15.197 10.390 1.00 91.19 89 GLY A C 1
ATOM 672 O O . GLY A 1 89 ? 5.723 14.903 11.512 1.00 91.19 89 GLY A O 1
ATOM 673 N N . GLU A 1 90 ? 5.335 15.791 9.490 1.00 92.00 90 GLU A N 1
ATOM 674 C CA . GLU A 1 90 ? 3.969 16.239 9.756 1.00 92.00 90 GLU A CA 1
ATOM 675 C C . GLU A 1 90 ? 2.956 15.578 8.816 1.00 92.00 90 GLU A C 1
ATOM 677 O O . GLU A 1 90 ? 3.235 15.305 7.646 1.00 92.00 90 GLU A O 1
ATOM 682 N N . LEU A 1 91 ? 1.747 15.339 9.330 1.00 91.06 91 LEU A N 1
ATOM 683 C CA . LEU A 1 91 ? 0.602 14.918 8.528 1.00 91.06 91 LEU A CA 1
ATOM 684 C C . LEU A 1 91 ? -0.031 16.147 7.870 1.00 91.06 91 LEU A C 1
ATOM 686 O O . LEU A 1 91 ? -0.635 16.978 8.546 1.00 91.06 91 LEU A O 1
ATOM 690 N N . VAL A 1 92 ? 0.031 16.236 6.545 1.00 86.69 92 VAL A N 1
ATOM 691 C CA . VAL A 1 92 ? -0.462 17.409 5.814 1.00 86.69 92 VAL A CA 1
ATOM 692 C C . VAL A 1 92 ? -1.848 17.119 5.228 1.00 86.69 92 VAL A C 1
ATOM 694 O O . VAL A 1 92 ? -1.977 16.598 4.120 1.00 86.69 92 VAL A O 1
ATOM 697 N N . ASN A 1 93 ? -2.899 17.491 5.973 1.00 63.69 93 ASN A N 1
ATOM 698 C CA . ASN A 1 93 ? -4.328 17.423 5.607 1.00 63.69 93 ASN A CA 1
ATOM 699 C C . ASN A 1 93 ? -4.795 16.059 5.055 1.00 63.69 93 ASN A C 1
ATOM 701 O O . ASN A 1 93 ? -4.793 15.830 3.844 1.00 63.69 93 ASN A O 1
ATOM 705 N N . GLY A 1 94 ? -5.247 15.162 5.937 1.00 53.97 94 GLY A N 1
ATOM 706 C CA . GLY A 1 94 ? -5.763 13.838 5.574 1.00 53.97 94 GLY A CA 1
ATOM 707 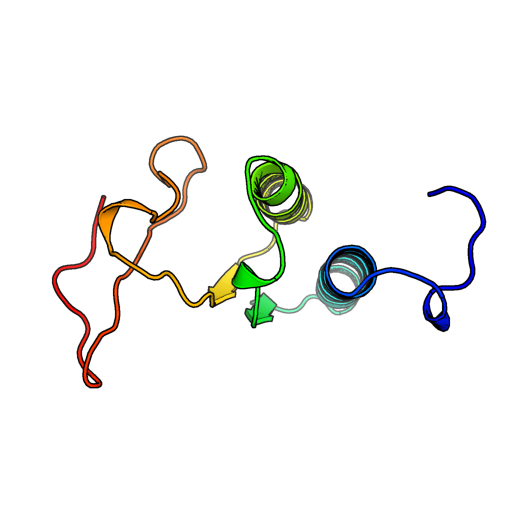C C . GLY A 1 94 ? -7.273 13.800 5.309 1.00 53.97 94 GLY A C 1
ATOM 708 O O . GLY A 1 94 ? -8.055 13.875 6.253 1.00 53.97 94 GLY A O 1
ATOM 709 N N . LYS A 1 95 ? -7.655 13.652 4.034 1.00 49.19 95 LYS A N 1
ATOM 710 C CA . LYS A 1 95 ? -8.706 12.761 3.485 1.00 49.19 95 LYS A CA 1
ATOM 711 C C . LYS A 1 95 ? -8.992 13.152 2.025 1.00 49.19 95 LYS A C 1
ATOM 713 O O . LYS A 1 95 ? -9.510 14.236 1.769 1.00 49.19 95 LYS A O 1
ATOM 718 N N . GLN A 1 96 ? -8.679 12.252 1.095 1.00 50.66 96 GLN A N 1
ATOM 719 C CA . GLN A 1 96 ? -9.343 12.118 -0.208 1.00 50.66 96 GLN A CA 1
ATOM 720 C C . GLN A 1 96 ? -9.765 10.661 -0.381 1.00 50.66 96 GLN A C 1
ATOM 722 O O . GLN A 1 96 ? -9.022 9.784 0.122 1.00 50.66 96 GLN A O 1
#

Foldseek 3Di:
DPPDPLVPDDPLSVLVVVLLVQLVVCLVVVPQEAEREALQSDDDPVSVVSLVSVVVSVHHYDYYHDDPDPVPWDDCPVSVDWDWDDDPNDTDDTGD

pLDDT: mean 88.35, std 10.23, range [49.19, 96.44]

Mean predicted aligned error: 4.89 Å

Nearest PDB structures (foldseek):
  7z6h-assembly1_E  TM=5.481E-01  e=9.409E-01  Homo sapiens
  5kh5-assembly1_B  TM=4.623E-01  e=9.493E+00  Streptococcus pneumoniae TIGR4
  6vvo-assembly1_D  TM=4.592E-01  e=6.458E+00  Homo sapiens

Solvent-accessible surface area (backbone atoms only — not comparable to full-atom values): 6122 Å² total; per-residue (Å²): 131,84,91,64,59,65,90,78,46,54,73,42,55,41,47,53,53,50,53,53,51,51,54,54,50,35,60,76,71,63,53,82,64,43,81,46,76,61,56,48,62,43,67,73,76,63,42,56,56,55,56,53,50,46,63,71,66,72,56,55,69,49,78,40,60,75,68,99,48,78,89,74,55,75,81,18,76,87,72,81,56,77,45,76,47,73,56,98,92,37,79,59,78,75,74,86

Secondary structure (DSSP, 8-state):
--S--GGGS-HHHHHHHHHHHHHHHHHHTT-S-EEEE-GGGS-GGGHHHHHHHHHHHTS-EEEE---SSGGGS---TTTT-----EETTEE-----

Sequence (96 aa):
MNDRPVPLCSASEKFQARAVLQLALGKMEGAQLILIDGADIIVGDERNGLFSAILRADQPAIVFMSLPRREAMPAMNKIGGAAYWIEKGELVNGKQ

Radius of gyration: 14.29 Å; Cα contacts (8 Å, |Δi|>4): 93; chains: 1; bounding box: 29×39×28 Å